Protein AF-A0ABD0P1Q8-F1 (afdb_monomer_lite)

pLDDT: mean 77.85, std 12.2, range [47.97, 91.38]

Foldseek 3Di:
DKDKDKDKDADPCQPPHDRIWIFIDIPNHTQWIADPVVQAIDGDPDPDPDDPGDDDDPATPVNVVVVVVLVVVQPPDDDPD

Sequence (81 aa):
KHFLHYVYTVLTKAGSFPEFSAVGESDDRRITHYSIEEQVWIRENLTVDDWNEAPELPETRDWFLDYLYDLSKCKRHAECS

Secondary structure (DSSP, 8-state):
---EEEEEEE-SS-TTS-SEEEEEEETTEEEEEE-TTT-SEEEP--S----SSPPPPS--HHHHHHHHHHHHHS-SS----

InterPro domains:
  IPR011162 MHC classes I/II-like antigen recognition protein [SSF54452] (2-73)
  IPR037055 MHC class I-like antigen recognition-like superfamily [G3DSA:3.30.500.10] (1-81)

Organism: Cirrhinus mrigala (NCBI:txid683832)

Radius of gyration: 15.52 Å; chains: 1; bounding box: 45×30×33 Å

Structure (mmCIF, N/CA/C/O backbone):
data_AF-A0ABD0P1Q8-F1
#
_entry.id   AF-A0ABD0P1Q8-F1
#
loop_
_atom_site.group_PDB
_atom_site.id
_atom_site.type_symbol
_atom_site.label_atom_id
_atom_site.label_alt_id
_atom_site.label_comp_id
_atom_site.label_asym_id
_atom_site.label_entity_id
_atom_site.label_seq_id
_atom_site.pdbx_PDB_ins_code
_atom_site.Cartn_x
_atom_site.Cartn_y
_atom_site.Cartn_z
_atom_site.occupancy
_atom_site.B_iso_or_equiv
_atom_site.auth_seq_id
_atom_site.auth_comp_id
_atom_site.auth_asym_id
_atom_site.auth_atom_id
_atom_site.pdbx_PDB_model_num
ATOM 1 N N . LYS A 1 1 ? -17.090 -17.046 9.052 1.00 81.62 1 LYS A N 1
ATOM 2 C CA . LYS A 1 1 ? -15.661 -16.778 9.342 1.00 81.62 1 LYS A CA 1
ATOM 3 C C . LYS A 1 1 ? -15.374 -15.412 8.752 1.00 81.62 1 LYS A C 1
ATOM 5 O O . LYS A 1 1 ? -15.756 -15.232 7.607 1.00 81.62 1 LYS A O 1
ATOM 10 N N . HIS A 1 2 ? -14.820 -14.496 9.541 1.00 86.06 2 HIS A N 1
ATOM 11 C CA . HIS A 1 2 ? -14.520 -13.129 9.115 1.00 86.06 2 HIS A CA 1
ATOM 12 C C . HIS A 1 2 ? -13.019 -12.985 8.880 1.00 86.06 2 HIS A C 1
ATOM 14 O O . HIS A 1 2 ? -12.241 -13.678 9.547 1.00 86.06 2 HIS A O 1
ATOM 20 N N . PHE A 1 3 ? -12.624 -12.134 7.937 1.00 83.88 3 PHE A N 1
ATOM 21 C CA . PHE A 1 3 ? -11.219 -11.936 7.580 1.00 83.88 3 PHE A CA 1
ATOM 22 C C . PHE A 1 3 ? -10.881 -10.460 7.440 1.00 83.88 3 PHE A C 1
ATOM 24 O O . PHE A 1 3 ? -11.645 -9.702 6.850 1.00 83.88 3 PHE A O 1
ATOM 31 N N . LEU A 1 4 ? -9.703 -10.103 7.949 1.00 86.00 4 LEU A N 1
ATOM 32 C CA . LEU A 1 4 ? -9.063 -8.812 7.749 1.00 86.00 4 LEU A CA 1
ATOM 33 C C . LEU A 1 4 ? -7.865 -9.018 6.816 1.00 86.00 4 LEU A C 1
ATOM 35 O O . LEU A 1 4 ? -6.985 -9.829 7.116 1.00 86.00 4 LEU A O 1
ATOM 39 N N . HIS A 1 5 ? -7.837 -8.294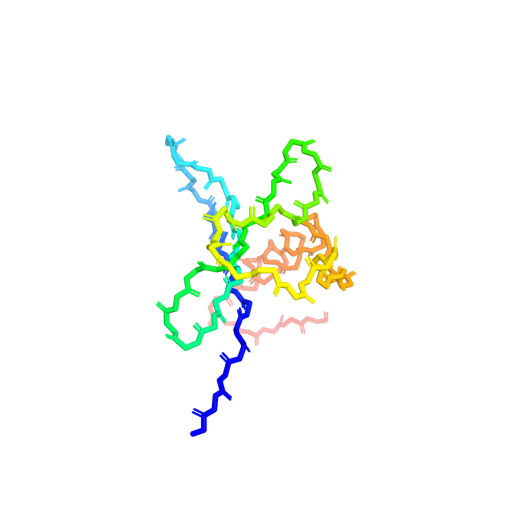 5.702 1.00 87.88 5 HIS A N 1
ATOM 40 C CA . HIS A 1 5 ? -6.750 -8.309 4.731 1.00 87.88 5 HIS A CA 1
ATOM 41 C C . HIS A 1 5 ? -6.128 -6.922 4.607 1.00 87.88 5 HIS A C 1
ATOM 43 O O . HIS A 1 5 ? -6.830 -5.914 4.594 1.00 87.88 5 HIS A O 1
ATOM 49 N N . TYR A 1 6 ? -4.809 -6.893 4.449 1.00 88.00 6 TYR A N 1
ATOM 50 C CA . TYR A 1 6 ? -4.075 -5.715 4.009 1.00 88.00 6 TYR A CA 1
ATOM 51 C C . TYR A 1 6 ? -3.475 -6.019 2.646 1.00 88.00 6 TYR A C 1
ATOM 53 O O . TYR A 1 6 ? -2.750 -7.002 2.487 1.00 88.00 6 TYR A O 1
ATOM 61 N N . VAL A 1 7 ? -3.816 -5.198 1.660 1.00 89.50 7 VAL A N 1
ATOM 62 C CA . VAL A 1 7 ? -3.427 -5.395 0.265 1.00 89.50 7 VAL A CA 1
ATOM 63 C C . VAL A 1 7 ? -2.521 -4.248 -0.146 1.00 89.50 7 VAL A C 1
ATOM 65 O O . VAL A 1 7 ? -2.918 -3.088 -0.068 1.00 89.50 7 VAL A O 1
ATOM 68 N N . TYR A 1 8 ? -1.319 -4.584 -0.606 1.00 88.44 8 TYR A N 1
ATOM 69 C CA . TYR A 1 8 ? -0.308 -3.639 -1.072 1.00 88.44 8 TYR A CA 1
ATOM 70 C C . TYR A 1 8 ? -0.088 -3.837 -2.567 1.00 88.44 8 TYR A C 1
ATOM 72 O O . TYR A 1 8 ? 0.101 -4.960 -3.033 1.00 88.44 8 TYR A O 1
ATOM 80 N N . THR A 1 9 ? -0.106 -2.746 -3.324 1.00 89.00 9 THR A N 1
ATOM 81 C CA . THR A 1 9 ? 0.121 -2.752 -4.770 1.00 89.00 9 THR A CA 1
ATOM 82 C C . THR A 1 9 ? 1.238 -1.788 -5.108 1.00 89.00 9 THR A C 1
ATOM 84 O O . THR A 1 9 ? 1.204 -0.631 -4.691 1.00 89.00 9 THR A O 1
ATOM 87 N N . VAL A 1 10 ? 2.191 -2.256 -5.912 1.00 86.56 10 VAL A N 1
ATOM 88 C CA . VAL A 1 10 ? 3.289 -1.439 -6.428 1.00 86.56 10 VAL A CA 1
ATOM 89 C C . VAL A 1 10 ? 3.452 -1.651 -7.920 1.00 86.56 10 VAL A C 1
ATOM 91 O O . VAL A 1 10 ? 3.407 -2.778 -8.417 1.00 86.56 10 VAL A O 1
ATOM 94 N N . LEU A 1 11 ? 3.663 -0.552 -8.634 1.00 84.12 11 LEU A N 1
ATOM 95 C CA . LEU A 1 11 ? 3.829 -0.518 -10.076 1.00 84.12 11 LEU A CA 1
ATOM 96 C C . LEU A 1 11 ? 5.240 -0.046 -10.423 1.00 84.12 11 LEU A C 1
ATOM 98 O O . LEU A 1 11 ? 5.541 1.135 -10.345 1.00 84.12 11 LEU A O 1
ATOM 102 N N . THR A 1 12 ? 6.086 -0.941 -10.937 1.00 78.62 12 THR A N 1
ATOM 103 C CA . THR A 1 12 ? 7.442 -0.585 -11.415 1.00 78.62 12 THR A CA 1
ATOM 104 C C . THR A 1 12 ? 7.441 0.361 -12.624 1.00 78.62 12 THR A C 1
ATOM 106 O O . THR A 1 12 ? 8.472 0.924 -12.989 1.00 78.62 12 THR A O 1
ATOM 109 N N . LYS A 1 13 ? 6.283 0.523 -13.276 1.00 83.31 13 LYS A N 1
ATOM 110 C CA . LYS A 1 13 ? 6.014 1.517 -14.319 1.00 83.31 13 LYS A CA 1
ATOM 111 C C . LYS A 1 13 ? 4.603 2.067 -14.124 1.00 83.31 13 LYS A C 1
ATOM 113 O O . LYS A 1 13 ? 3.647 1.518 -14.665 1.00 83.31 13 LYS A O 1
ATOM 118 N N . ALA A 1 14 ? 4.485 3.135 -13.343 1.00 81.31 14 ALA A N 1
ATOM 119 C CA . ALA A 1 14 ? 3.192 3.664 -12.911 1.00 81.31 14 ALA A CA 1
ATOM 120 C C . ALA A 1 14 ? 2.489 4.557 -13.959 1.00 81.31 14 ALA A C 1
ATOM 122 O O . ALA A 1 14 ? 1.262 4.624 -14.002 1.00 81.31 14 ALA A O 1
ATOM 123 N N . GLY A 1 15 ? 3.234 5.204 -14.865 1.00 86.88 15 GLY A N 1
ATOM 124 C CA . GLY A 1 15 ? 2.647 6.103 -15.866 1.00 86.88 15 GLY A CA 1
ATOM 125 C C . GLY A 1 15 ? 1.890 7.260 -15.202 1.00 86.88 15 GLY A C 1
ATOM 126 O O . GLY A 1 15 ? 2.502 8.065 -14.510 1.00 86.88 15 GLY A O 1
ATOM 127 N N . SER A 1 16 ? 0.574 7.341 -15.420 1.00 90.06 16 SER A N 1
ATOM 128 C CA . SER A 1 16 ? -0.318 8.313 -14.763 1.00 90.06 16 SER A CA 1
ATOM 129 C C . SER A 1 16 ? -0.970 7.800 -13.471 1.00 90.06 16 SER A C 1
ATOM 131 O O . SER A 1 16 ? -1.722 8.539 -12.842 1.00 90.06 16 SER A O 1
ATOM 133 N N . PHE A 1 17 ? -0.754 6.536 -13.106 1.00 86.19 17 PHE A N 1
ATOM 134 C CA . PHE A 1 17 ? -1.260 5.940 -11.869 1.00 86.19 17 PHE A CA 1
ATOM 135 C C . PHE A 1 17 ? -0.256 6.144 -10.725 1.00 86.19 17 PHE A C 1
ATOM 137 O O . PHE A 1 17 ? 0.927 6.366 -10.992 1.00 86.19 17 PHE A O 1
ATOM 144 N N . PRO A 1 18 ? -0.689 6.068 -9.454 1.00 87.12 18 PRO A N 1
ATOM 145 C CA . PRO A 1 18 ? 0.246 6.078 -8.336 1.00 87.12 18 PRO A CA 1
ATOM 146 C C . PRO A 1 18 ? 1.145 4.832 -8.361 1.00 87.12 18 PRO A C 1
ATOM 148 O O . PRO A 1 18 ? 0.693 3.730 -8.668 1.00 87.12 18 PRO A O 1
ATOM 151 N N . GLU A 1 19 ? 2.425 5.012 -8.023 1.00 88.38 19 GLU A N 1
ATOM 152 C CA . GLU A 1 19 ? 3.413 3.923 -7.956 1.00 88.38 19 GLU A CA 1
ATOM 153 C C . GLU A 1 19 ? 3.101 2.921 -6.844 1.00 88.38 19 GLU A C 1
ATOM 155 O O . GLU A 1 19 ? 3.355 1.733 -7.004 1.00 88.38 19 GLU A O 1
ATOM 160 N N . PHE A 1 20 ? 2.516 3.391 -5.746 1.00 88.62 20 PHE A N 1
ATOM 161 C CA . PHE A 1 20 ? 2.158 2.595 -4.582 1.00 88.62 20 PHE A CA 1
ATOM 162 C C . PHE A 1 20 ? 0.703 2.861 -4.199 1.00 88.62 20 PHE A C 1
ATOM 164 O O . PHE A 1 20 ? 0.228 3.991 -4.276 1.00 88.62 20 PHE A O 1
ATOM 171 N N . SER A 1 21 ? 0.002 1.835 -3.731 1.00 90.94 21 SER A N 1
ATOM 172 C CA . SER A 1 21 ? -1.249 1.992 -2.990 1.00 90.94 21 SER A CA 1
ATOM 173 C C . SER A 1 21 ? -1.407 0.849 -1.998 1.00 90.94 21 SER A C 1
ATOM 175 O O . SER A 1 21 ? -0.944 -0.265 -2.253 1.00 90.94 21 SER A O 1
ATOM 177 N N . ALA A 1 22 ? -2.069 1.115 -0.875 1.00 90.69 22 ALA A N 1
ATOM 178 C CA . ALA A 1 22 ? -2.410 0.075 0.080 1.00 90.69 22 ALA A CA 1
ATOM 179 C C . ALA A 1 22 ? -3.803 0.298 0.669 1.00 90.69 22 ALA A C 1
ATOM 181 O O . ALA A 1 22 ? -4.220 1.438 0.891 1.00 90.69 22 ALA A O 1
ATOM 182 N N . VAL A 1 23 ? -4.527 -0.796 0.892 1.00 91.38 23 VAL A N 1
ATOM 183 C CA . VAL A 1 23 ? -5.896 -0.796 1.423 1.00 91.38 23 VAL A CA 1
ATOM 184 C C . VAL A 1 23 ? -6.067 -1.879 2.481 1.00 91.38 23 VAL A C 1
ATOM 186 O O . VAL A 1 23 ? -5.437 -2.935 2.407 1.00 91.38 23 VAL A O 1
ATOM 189 N N . GLY A 1 24 ? -6.916 -1.606 3.467 1.00 88.81 24 GLY A N 1
ATOM 190 C CA . GLY A 1 24 ? -7.391 -2.591 4.431 1.00 88.81 24 GLY A CA 1
ATOM 191 C C . GLY A 1 24 ? -8.820 -2.990 4.095 1.00 88.81 24 GLY A C 1
ATOM 192 O O . GLY A 1 24 ? -9.676 -2.129 3.872 1.00 88.81 24 GLY A O 1
ATOM 193 N N . GLU A 1 25 ? -9.085 -4.290 4.066 1.00 89.25 25 GLU A N 1
ATOM 194 C CA . GLU A 1 25 ? -10.382 -4.864 3.723 1.00 89.25 25 GLU A CA 1
ATOM 195 C C . GLU A 1 25 ? -10.859 -5.822 4.815 1.00 89.25 25 GLU A C 1
ATOM 197 O O . GLU A 1 25 ? -10.093 -6.644 5.313 1.00 89.25 25 GLU A O 1
ATOM 202 N N . SER A 1 26 ? -12.140 -5.737 5.166 1.00 86.94 26 SER A N 1
ATOM 203 C CA . SER A 1 26 ? -12.820 -6.668 6.064 1.00 86.94 26 SER A CA 1
ATOM 204 C C . SER A 1 26 ? -14.009 -7.268 5.331 1.00 86.94 26 SER A C 1
ATOM 206 O O . SER A 1 26 ? -14.893 -6.525 4.910 1.00 86.94 26 SER A O 1
ATOM 208 N N . ASP A 1 27 ? -14.042 -8.593 5.181 1.00 86.88 27 ASP A N 1
ATOM 209 C CA . ASP A 1 27 ? -15.107 -9.315 4.462 1.00 86.88 27 ASP A CA 1
ATOM 210 C C . ASP A 1 27 ? -15.457 -8.678 3.099 1.00 86.88 27 ASP A C 1
ATOM 212 O O . ASP A 1 27 ? -16.608 -8.328 2.828 1.00 86.88 27 ASP A O 1
ATOM 216 N N . ASP A 1 28 ? -14.430 -8.467 2.269 1.00 84.94 28 ASP A N 1
ATOM 217 C CA . ASP A 1 28 ? -14.510 -7.872 0.923 1.00 84.94 28 ASP A CA 1
ATOM 218 C C . ASP A 1 28 ? -14.974 -6.402 0.882 1.00 84.94 28 ASP A C 1
ATOM 220 O O . ASP A 1 28 ? -15.314 -5.863 -0.175 1.00 84.94 28 ASP A O 1
ATOM 224 N N . ARG A 1 29 ? -14.989 -5.714 2.029 1.00 86.44 29 ARG A N 1
ATOM 225 C CA . ARG A 1 29 ? -15.263 -4.276 2.117 1.00 86.44 29 ARG A CA 1
ATOM 226 C C . ARG A 1 29 ? -14.004 -3.520 2.491 1.00 86.44 29 ARG A C 1
ATOM 228 O O . ARG A 1 29 ? -13.425 -3.777 3.542 1.00 86.44 29 ARG A O 1
ATOM 235 N N . ARG A 1 30 ? -13.630 -2.527 1.682 1.00 87.69 30 ARG A N 1
ATOM 236 C CA . ARG A 1 30 ? -12.568 -1.581 2.037 1.00 87.69 30 ARG A CA 1
ATOM 237 C C . ARG A 1 30 ? -12.974 -0.773 3.267 1.00 87.69 30 ARG A C 1
ATOM 239 O O . ARG A 1 30 ? -14.022 -0.132 3.267 1.00 87.69 30 ARG A O 1
ATOM 246 N N . ILE A 1 31 ? -12.129 -0.803 4.291 1.00 86.62 31 ILE A N 1
ATOM 247 C CA . ILE A 1 31 ? -12.327 -0.105 5.566 1.00 86.62 31 ILE A CA 1
ATOM 248 C C . ILE A 1 31 ? -11.254 0.954 5.833 1.00 86.62 31 ILE A C 1
ATOM 250 O O . ILE A 1 31 ? -11.503 1.901 6.580 1.00 86.62 31 ILE A O 1
ATOM 254 N N . THR A 1 32 ? -10.084 0.828 5.205 1.00 87.12 32 THR A N 1
ATOM 255 C CA . THR A 1 32 ? -8.990 1.800 5.299 1.00 87.12 32 THR A CA 1
ATOM 256 C C . THR A 1 32 ? -8.242 1.919 3.971 1.00 87.12 32 THR A C 1
ATOM 258 O O . THR A 1 32 ? -8.242 0.995 3.152 1.00 87.12 32 THR A O 1
ATOM 261 N N . HIS A 1 33 ? -7.566 3.045 3.770 1.00 89.75 33 HIS A N 1
ATOM 262 C CA . HIS A 1 33 ? -6.556 3.223 2.730 1.00 89.75 33 HIS A CA 1
ATOM 263 C C . HIS A 1 33 ? -5.319 3.903 3.314 1.00 89.75 33 HIS A C 1
ATOM 265 O O . HIS A 1 33 ? -5.412 4.668 4.270 1.00 89.75 33 HIS A O 1
ATOM 271 N N . TYR A 1 34 ? -4.153 3.632 2.745 1.00 88.12 34 TYR A N 1
ATOM 272 C CA . TYR A 1 34 ? -2.924 4.310 3.130 1.00 88.12 34 TYR A CA 1
ATOM 273 C C . TYR A 1 34 ? -2.787 5.638 2.381 1.00 88.12 34 TYR A C 1
ATOM 275 O O . TYR A 1 34 ? -2.840 5.667 1.148 1.00 88.12 34 TYR A O 1
ATOM 283 N N . SER A 1 35 ? -2.593 6.733 3.115 1.00 86.94 35 SER A N 1
ATOM 284 C CA . SER A 1 35 ? -2.260 8.037 2.544 1.00 86.94 35 SER A CA 1
ATOM 285 C C . SER A 1 35 ? -0.761 8.141 2.322 1.00 86.94 35 SER A C 1
ATOM 287 O O . SER A 1 35 ? 0.025 8.024 3.258 1.00 86.94 35 SER A O 1
ATOM 289 N N . ILE A 1 36 ? -0.358 8.395 1.078 1.00 85.00 36 ILE A N 1
ATOM 290 C CA . ILE A 1 36 ? 1.054 8.598 0.731 1.00 85.00 36 ILE A CA 1
ATOM 291 C C . ILE A 1 36 ? 1.555 9.947 1.255 1.00 85.00 36 ILE A C 1
ATOM 293 O O . ILE A 1 36 ? 2.710 10.044 1.661 1.00 85.00 36 ILE A O 1
ATOM 297 N N . GLU A 1 37 ? 0.702 10.974 1.234 1.00 86.62 37 GLU A N 1
ATOM 298 C CA . GLU A 1 37 ? 1.056 12.338 1.645 1.00 86.62 37 GLU A CA 1
ATOM 299 C C . GLU A 1 37 ? 1.288 12.415 3.154 1.00 86.62 37 GLU A C 1
ATOM 301 O O . GLU A 1 37 ? 2.317 12.914 3.599 1.00 86.62 37 GLU A O 1
ATOM 306 N N . GLU A 1 38 ? 0.364 11.844 3.927 1.00 86.00 38 GLU A N 1
ATOM 307 C CA . GLU A 1 38 ? 0.396 11.874 5.394 1.00 86.00 38 GLU A CA 1
ATOM 308 C C . GLU A 1 38 ? 1.155 10.677 5.992 1.00 86.00 38 GLU A C 1
ATOM 310 O O . GLU A 1 38 ? 1.403 10.634 7.191 1.00 86.00 38 GLU A O 1
ATOM 315 N N . GLN A 1 39 ? 1.511 9.686 5.166 1.00 83.44 39 GLN A N 1
ATOM 316 C CA . GLN A 1 39 ? 2.171 8.432 5.557 1.00 83.44 39 GLN A CA 1
ATOM 317 C C . GLN A 1 39 ? 1.435 7.618 6.638 1.00 83.44 39 GLN A C 1
ATOM 319 O O . GLN A 1 39 ? 2.048 6.825 7.356 1.00 83.44 39 GLN A O 1
ATOM 324 N N . VAL A 1 40 ? 0.112 7.763 6.723 1.00 83.62 40 VAL A N 1
ATOM 325 C CA . VAL A 1 40 ? -0.743 7.098 7.719 1.00 83.62 40 VAL A CA 1
ATOM 326 C C . VAL A 1 40 ? -1.915 6.365 7.074 1.00 83.62 40 VAL A C 1
ATOM 328 O O . VAL A 1 40 ? -2.343 6.670 5.958 1.00 83.62 40 VAL A O 1
ATOM 331 N N . TRP A 1 41 ? -2.472 5.400 7.805 1.00 84.81 41 TRP A N 1
ATOM 332 C CA . TRP A 1 41 ? -3.714 4.730 7.433 1.00 84.81 41 TRP A CA 1
ATOM 333 C C . TRP A 1 41 ? -4.917 5.621 7.739 1.00 84.81 41 TRP A C 1
ATOM 335 O O . TRP A 1 41 ? -5.185 5.959 8.889 1.00 84.81 41 TRP A O 1
ATOM 345 N N . ILE A 1 42 ? -5.667 5.968 6.698 1.00 85.50 42 ILE A N 1
ATOM 346 C CA . ILE A 1 42 ? -6.912 6.720 6.789 1.00 85.50 42 ILE A CA 1
ATOM 347 C C . ILE A 1 42 ? -8.080 5.741 6.784 1.00 85.50 42 ILE A C 1
ATOM 349 O O . ILE A 1 42 ? -8.174 4.828 5.960 1.00 85.50 42 ILE A O 1
ATOM 353 N N . ARG A 1 43 ? -8.998 5.950 7.721 1.00 81.38 43 ARG A N 1
ATOM 354 C CA . ARG A 1 43 ? -10.237 5.191 7.821 1.00 81.38 43 ARG A CA 1
ATOM 355 C C . ARG A 1 43 ? -11.249 5.681 6.786 1.00 81.38 43 ARG A C 1
ATOM 357 O O . ARG A 1 43 ? -11.477 6.880 6.649 1.00 81.38 43 ARG A O 1
ATOM 364 N N . GLU A 1 44 ? -11.893 4.753 6.085 1.00 82.12 44 GLU A N 1
ATOM 365 C CA . GLU A 1 44 ? -13.045 5.084 5.244 1.00 82.12 44 GLU A CA 1
ATOM 366 C C . GLU A 1 44 ? -14.224 5.480 6.141 1.00 82.12 44 GLU A C 1
ATOM 368 O O . GLU A 1 44 ? -14.447 4.867 7.189 1.00 82.12 44 GLU A O 1
ATOM 373 N N . ASN A 1 45 ? -14.999 6.490 5.740 1.00 70.12 45 ASN A N 1
ATOM 374 C CA . ASN A 1 45 ? -16.164 6.948 6.500 1.00 70.12 45 ASN A CA 1
ATOM 375 C C . ASN A 1 45 ? -17.300 5.909 6.421 1.00 70.12 45 ASN A C 1
ATOM 377 O O . ASN A 1 45 ? -18.218 6.012 5.607 1.00 70.12 45 ASN A O 1
ATOM 381 N N . LEU A 1 46 ? -17.188 4.859 7.234 1.00 64.00 46 LEU A N 1
ATOM 382 C CA . LEU A 1 46 ? -18.159 3.784 7.377 1.00 64.00 46 LEU A CA 1
ATOM 383 C C . LEU A 1 46 ? -18.990 4.028 8.636 1.00 64.00 46 LEU A C 1
ATOM 385 O O . LEU A 1 46 ? -18.452 4.355 9.689 1.00 64.00 46 LEU A O 1
ATOM 389 N N . THR A 1 47 ? -20.302 3.827 8.529 1.00 63.12 47 THR A N 1
ATOM 390 C CA . THR A 1 47 ? -21.332 4.159 9.532 1.00 63.12 47 THR A CA 1
ATOM 391 C C . THR A 1 47 ? -21.291 3.330 10.828 1.00 63.12 47 THR A C 1
ATOM 393 O O . THR A 1 47 ? -22.319 3.179 11.480 1.00 63.12 47 THR A O 1
ATOM 396 N N . VAL A 1 48 ? -20.154 2.745 11.204 1.00 56.88 48 VAL A N 1
ATOM 397 C CA . VAL A 1 48 ? -20.027 1.890 12.392 1.00 56.88 48 VAL A CA 1
ATOM 398 C C . VAL A 1 48 ? -18.852 2.370 13.229 1.00 56.88 48 VAL A C 1
ATOM 400 O O . VAL A 1 48 ? -17.708 2.043 12.937 1.00 56.88 48 VAL A O 1
ATOM 403 N N . ASP A 1 49 ? -19.143 3.178 14.246 1.00 65.81 49 ASP A N 1
ATOM 404 C CA . ASP A 1 49 ? -18.247 3.443 15.375 1.00 65.81 49 ASP A CA 1
ATOM 405 C C . ASP A 1 49 ? -17.812 2.118 16.008 1.00 65.81 49 ASP A C 1
ATOM 407 O O . ASP A 1 49 ? -18.668 1.306 16.330 1.00 65.81 49 ASP A O 1
ATOM 411 N N . ASP A 1 50 ? -16.499 1.913 16.136 1.00 53.41 50 ASP A N 1
ATOM 412 C CA . ASP A 1 50 ? -15.880 0.927 17.047 1.00 53.41 50 ASP A CA 1
ATOM 413 C C . ASP A 1 50 ? -14.337 0.976 16.985 1.00 53.41 50 ASP A C 1
ATOM 415 O O . ASP A 1 50 ? -13.659 0.412 17.839 1.00 53.41 50 ASP A O 1
ATOM 419 N N . TRP A 1 51 ? -13.751 1.671 16.000 1.00 56.44 51 TRP A N 1
ATOM 420 C CA . TRP A 1 51 ? -12.296 1.779 15.832 1.00 56.44 51 TRP A CA 1
ATOM 421 C C . TRP A 1 51 ? -11.862 3.242 15.918 1.00 56.44 51 TRP A C 1
ATOM 423 O O . TRP A 1 51 ? -12.012 3.995 14.952 1.00 56.44 51 TRP A O 1
ATOM 433 N N . ASN A 1 52 ? -11.346 3.648 17.080 1.00 58.31 52 ASN A N 1
ATOM 434 C CA . ASN A 1 52 ? -10.811 5.000 17.278 1.00 58.31 52 ASN A CA 1
ATOM 435 C C . ASN A 1 52 ? -9.515 5.226 16.480 1.00 58.31 52 ASN A C 1
ATOM 437 O O . ASN A 1 52 ? -9.236 6.354 16.090 1.00 58.31 52 ASN A O 1
ATOM 441 N N . GLU A 1 53 ? -8.760 4.158 16.194 1.00 60.03 53 GLU A N 1
ATOM 442 C CA . GLU A 1 53 ? -7.484 4.196 15.474 1.00 60.03 53 GLU A CA 1
ATOM 443 C C . GLU A 1 53 ? -7.383 2.990 14.524 1.00 60.03 53 GLU A C 1
ATOM 445 O O . GLU A 1 53 ? -7.805 1.878 14.857 1.00 60.03 53 GLU A O 1
ATOM 450 N N . ALA A 1 54 ? -6.862 3.204 13.313 1.00 60.41 54 ALA A N 1
ATOM 451 C CA . ALA A 1 54 ? -6.502 2.104 12.420 1.00 60.41 54 ALA A CA 1
ATOM 452 C C . ALA A 1 54 ? -5.252 1.392 12.974 1.00 60.41 54 ALA A C 1
ATOM 454 O O . ALA A 1 54 ? -4.397 2.067 13.545 1.00 60.41 54 ALA A O 1
ATOM 455 N N . PRO A 1 55 ? -5.096 0.066 12.800 1.00 62.12 55 PRO A N 1
ATOM 456 C CA . PRO A 1 55 ? -3.871 -0.616 13.202 1.00 62.12 55 PRO A CA 1
ATOM 457 C C . PRO A 1 55 ? -2.656 0.017 12.539 1.00 62.12 55 PRO A C 1
ATOM 459 O O . PRO A 1 55 ? -2.609 0.136 11.312 1.00 62.12 55 PRO A O 1
ATOM 462 N N . GLU A 1 56 ? -1.667 0.386 13.347 1.00 64.50 56 GLU A N 1
ATOM 463 C CA . GLU A 1 56 ? -0.345 0.708 12.833 1.00 64.50 56 GLU A CA 1
ATOM 464 C C . GLU A 1 56 ? 0.254 -0.564 12.237 1.00 64.50 56 GLU A C 1
ATOM 466 O O . GLU A 1 56 ? 0.439 -1.575 12.921 1.00 64.50 56 GLU A O 1
ATOM 471 N N . LEU A 1 57 ? 0.526 -0.530 10.936 1.00 65.81 57 LEU A N 1
ATOM 472 C CA . LEU A 1 57 ? 1.285 -1.587 10.294 1.00 65.81 57 LEU A CA 1
ATOM 473 C C . LEU A 1 57 ? 2.777 -1.271 10.424 1.00 65.81 57 LEU A C 1
ATOM 475 O O . LEU A 1 57 ? 3.171 -0.121 10.231 1.00 65.81 57 LEU A O 1
ATOM 479 N N . PRO A 1 58 ? 3.607 -2.277 10.738 1.00 59.78 58 PRO A N 1
ATOM 480 C CA . PRO A 1 58 ? 5.022 -2.073 11.038 1.00 59.78 58 PRO A CA 1
ATOM 481 C C . PRO A 1 58 ? 5.859 -1.658 9.818 1.00 59.78 58 PRO A C 1
ATOM 483 O O . PRO A 1 58 ? 6.988 -1.202 9.980 1.00 59.78 58 PRO A O 1
ATOM 486 N N . GLU A 1 59 ? 5.333 -1.829 8.605 1.00 71.75 59 GLU A N 1
ATOM 487 C CA . GLU A 1 59 ? 6.069 -1.658 7.354 1.00 71.75 59 GLU A CA 1
ATOM 488 C C . GLU A 1 59 ? 5.628 -0.375 6.638 1.00 71.75 59 GLU A C 1
ATOM 490 O O . GLU A 1 59 ? 4.449 -0.172 6.343 1.00 71.75 59 GLU A O 1
ATOM 495 N N . THR A 1 60 ? 6.585 0.513 6.362 1.00 74.94 60 THR A N 1
ATOM 496 C CA . THR A 1 60 ? 6.342 1.781 5.661 1.00 74.94 60 THR A CA 1
ATOM 497 C C . THR A 1 60 ? 6.283 1.580 4.147 1.00 74.94 60 THR A C 1
ATOM 499 O O . THR A 1 60 ? 6.764 0.578 3.612 1.00 74.94 60 THR A O 1
ATOM 502 N N . ARG A 1 61 ? 5.756 2.582 3.427 1.00 79.25 61 ARG A N 1
ATOM 503 C CA . ARG A 1 61 ? 5.818 2.643 1.956 1.00 79.25 61 ARG A CA 1
ATOM 504 C C . ARG A 1 61 ? 7.230 2.365 1.437 1.00 79.25 61 ARG A C 1
ATOM 506 O O . ARG A 1 61 ? 7.399 1.562 0.526 1.00 79.25 61 ARG A O 1
ATOM 513 N N . ASP A 1 62 ? 8.220 3.040 2.014 1.00 82.44 62 ASP A N 1
ATOM 514 C CA . ASP A 1 62 ? 9.606 2.978 1.548 1.00 82.44 62 ASP A CA 1
ATOM 515 C C . ASP A 1 62 ? 10.208 1.592 1.763 1.00 82.44 62 ASP A C 1
ATOM 517 O O . ASP A 1 62 ? 10.803 1.050 0.837 1.00 82.44 62 ASP A O 1
ATOM 521 N N . TRP A 1 63 ? 9.948 0.963 2.916 1.00 82.50 63 TRP A N 1
ATOM 522 C CA . TRP A 1 63 ? 10.361 -0.421 3.151 1.00 82.50 63 TRP A CA 1
ATOM 523 C C . TRP A 1 63 ? 9.800 -1.369 2.079 1.00 82.50 63 TRP A C 1
ATOM 525 O O . TRP A 1 63 ? 10.523 -2.208 1.540 1.00 82.50 63 TRP A O 1
ATOM 535 N N . PHE A 1 64 ? 8.523 -1.202 1.721 1.00 80.75 64 PHE A N 1
ATOM 536 C CA . PHE A 1 64 ? 7.862 -2.058 0.735 1.00 80.75 64 PHE A CA 1
ATOM 537 C C . PHE A 1 64 ? 8.384 -1.822 -0.692 1.00 80.75 64 PHE A C 1
ATOM 539 O O . PHE A 1 64 ? 8.549 -2.770 -1.463 1.00 80.75 64 PHE A O 1
ATOM 546 N N . LEU A 1 65 ? 8.665 -0.565 -1.050 1.00 81.88 65 LEU A N 1
ATOM 547 C CA . LEU A 1 65 ? 9.257 -0.205 -2.341 1.00 81.88 65 LEU A CA 1
ATOM 548 C C . LEU A 1 65 ? 10.683 -0.743 -2.478 1.00 81.88 65 LEU A C 1
ATOM 550 O O . LEU A 1 65 ? 10.996 -1.344 -3.506 1.00 81.88 65 LEU A O 1
ATOM 554 N N . ASP A 1 66 ? 11.512 -0.585 -1.446 1.00 84.62 66 ASP A N 1
ATOM 555 C CA . ASP A 1 66 ? 12.882 -1.101 -1.425 1.00 84.62 66 ASP A CA 1
ATOM 556 C C . ASP A 1 66 ? 12.890 -2.625 -1.581 1.00 84.62 66 ASP A C 1
ATOM 558 O O . ASP A 1 66 ? 13.582 -3.157 -2.454 1.00 84.62 66 ASP A O 1
ATOM 562 N N . TYR A 1 67 ? 12.038 -3.323 -0.820 1.00 83.25 67 TYR A N 1
ATOM 563 C CA . TYR A 1 67 ? 11.884 -4.774 -0.913 1.00 83.25 67 TYR A CA 1
ATOM 564 C C . TYR A 1 67 ? 11.511 -5.229 -2.332 1.00 83.25 67 TYR A C 1
ATOM 566 O O . TYR A 1 67 ? 12.124 -6.142 -2.892 1.00 83.25 67 TYR A O 1
ATOM 574 N N . LEU A 1 68 ? 10.527 -4.579 -2.958 1.00 80.31 68 LEU A N 1
ATOM 575 C CA . LEU A 1 68 ? 10.104 -4.936 -4.310 1.00 80.31 68 LEU A CA 1
ATOM 576 C C . LEU A 1 68 ? 11.128 -4.563 -5.378 1.00 80.31 68 LEU A C 1
ATOM 578 O O . LEU A 1 68 ? 11.271 -5.289 -6.365 1.00 80.31 68 LEU A O 1
ATOM 582 N N . TYR A 1 69 ? 11.851 -3.460 -5.200 1.00 79.12 69 TYR A N 1
ATOM 583 C CA . TYR A 1 69 ? 12.936 -3.096 -6.096 1.00 79.12 69 TYR A CA 1
ATOM 584 C C . TYR A 1 69 ? 14.062 -4.130 -6.026 1.00 79.12 69 TYR A C 1
ATOM 586 O O . TYR A 1 69 ? 14.541 -4.573 -7.072 1.00 79.12 69 TYR A O 1
ATOM 594 N N . ASP A 1 70 ? 14.428 -4.590 -4.831 1.00 83.38 70 ASP A N 1
ATOM 595 C CA . ASP A 1 70 ? 15.402 -5.666 -4.651 1.00 83.38 70 ASP A CA 1
ATOM 596 C C . ASP A 1 70 ? 14.938 -6.975 -5.293 1.00 83.38 70 ASP A C 1
ATOM 598 O O . ASP A 1 70 ? 15.687 -7.579 -6.066 1.00 83.38 70 ASP A O 1
ATOM 602 N N . LEU A 1 71 ? 13.673 -7.359 -5.105 1.00 81.69 71 LEU A N 1
ATOM 603 C CA . LEU A 1 71 ? 13.094 -8.504 -5.811 1.00 81.69 71 LEU A CA 1
ATOM 604 C C . LEU A 1 71 ? 13.115 -8.326 -7.335 1.00 81.69 71 LEU A C 1
ATOM 606 O O . LEU A 1 71 ? 13.376 -9.285 -8.062 1.00 81.69 71 LEU A O 1
ATOM 610 N N . SER A 1 72 ? 12.892 -7.111 -7.842 1.00 75.38 72 SER A N 1
ATOM 611 C CA . SER A 1 72 ? 12.918 -6.829 -9.282 1.00 75.38 72 SER A CA 1
ATOM 612 C C . SER A 1 72 ? 14.314 -6.977 -9.903 1.00 75.38 72 SER A C 1
ATOM 614 O O . SER A 1 72 ? 14.430 -7.259 -11.100 1.00 75.38 72 SER A O 1
ATOM 616 N N . LYS A 1 73 ? 15.377 -6.824 -9.099 1.00 74.50 73 LYS A N 1
ATOM 617 C CA . LYS A 1 73 ? 16.767 -7.056 -9.522 1.00 74.50 73 LYS A CA 1
ATOM 618 C C . LYS A 1 73 ? 17.082 -8.543 -9.669 1.00 74.50 73 LYS A C 1
ATOM 620 O O . LYS A 1 73 ? 17.965 -8.882 -10.463 1.00 74.50 73 LYS A O 1
ATOM 625 N N . CYS A 1 74 ? 16.378 -9.433 -8.962 1.00 70.12 74 CYS A N 1
ATOM 626 C CA . CYS A 1 74 ? 16.533 -10.871 -9.165 1.00 70.12 74 CYS A CA 1
ATOM 627 C C . CYS A 1 74 ? 15.982 -11.223 -10.569 1.00 70.12 74 CYS A C 1
ATOM 629 O O . CYS A 1 74 ? 14.778 -11.256 -10.824 1.00 70.12 74 CYS A O 1
ATOM 631 N N . LYS A 1 75 ? 16.887 -11.435 -11.540 1.00 59.44 75 LYS A N 1
ATOM 632 C CA . LYS A 1 75 ? 16.535 -11.893 -12.898 1.00 59.44 75 LYS A CA 1
ATOM 633 C C . LYS A 1 75 ? 15.793 -13.237 -12.812 1.00 59.44 75 LYS A C 1
ATOM 635 O O . LYS A 1 75 ? 15.994 -13.993 -11.871 1.00 59.44 75 LYS A O 1
ATOM 640 N N . ARG A 1 76 ? 15.012 -13.591 -13.848 1.00 57.88 76 ARG A N 1
ATOM 641 C CA . ARG A 1 76 ? 14.262 -14.872 -13.995 1.00 57.88 76 ARG A CA 1
ATOM 642 C C . ARG A 1 76 ? 15.058 -16.170 -13.725 1.00 57.88 76 ARG A C 1
ATOM 644 O O . ARG A 1 76 ? 14.450 -17.232 -13.679 1.00 57.88 76 ARG A O 1
ATOM 651 N N . HIS A 1 77 ? 16.377 -16.095 -13.557 1.00 54.16 77 HIS A N 1
ATOM 652 C CA . HIS A 1 77 ? 17.212 -17.161 -13.014 1.00 54.16 77 HIS A CA 1
ATOM 653 C C . HIS A 1 77 ? 17.663 -16.739 -11.613 1.00 54.16 77 HIS A C 1
ATOM 655 O O . HIS A 1 77 ? 18.552 -15.903 -11.466 1.00 54.16 77 HIS A O 1
ATOM 661 N N . ALA A 1 78 ? 16.974 -17.265 -10.604 1.00 53.12 78 ALA A N 1
ATOM 662 C CA . ALA A 1 78 ? 17.221 -16.980 -9.203 1.00 53.12 78 ALA A CA 1
ATOM 663 C C . ALA A 1 78 ? 18.571 -17.557 -8.750 1.00 53.12 78 ALA A C 1
ATOM 665 O O . ALA A 1 78 ? 18.685 -18.756 -8.528 1.00 53.12 78 ALA A O 1
ATOM 666 N N . GLU A 1 79 ? 19.552 -16.684 -8.558 1.00 51.72 79 GLU A N 1
ATOM 667 C CA . GLU A 1 79 ? 20.565 -16.818 -7.510 1.00 51.72 79 GLU A CA 1
ATOM 668 C C . GLU A 1 79 ? 20.668 -15.439 -6.851 1.00 51.72 79 GLU A C 1
ATOM 670 O O . GLU A 1 79 ? 21.409 -14.567 -7.299 1.00 51.72 79 GLU A O 1
ATOM 675 N N . CYS A 1 80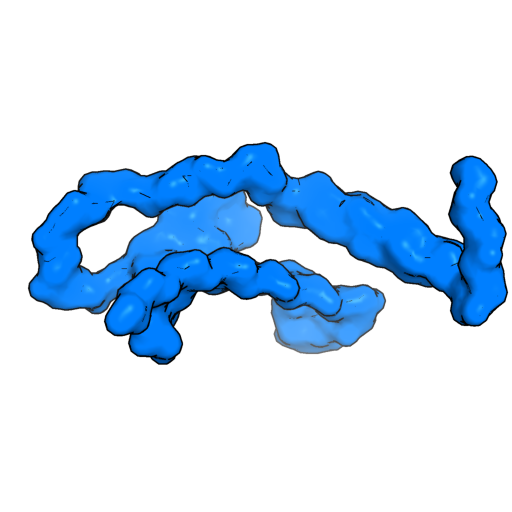 ? 19.827 -15.193 -5.845 1.00 52.06 80 CYS A N 1
ATOM 676 C CA . CYS A 1 80 ? 19.989 -14.031 -4.977 1.00 52.06 80 CYS A CA 1
ATOM 677 C C . CYS A 1 80 ? 21.046 -14.463 -3.925 1.00 52.06 80 CYS A C 1
ATOM 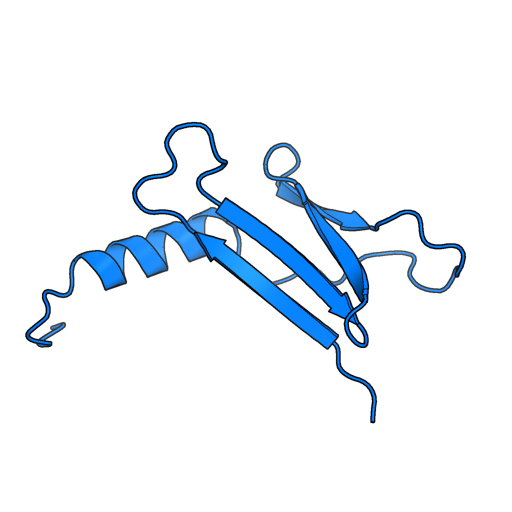679 O O . CYS A 1 80 ? 20.813 -15.438 -3.208 1.00 52.06 80 CYS A O 1
ATOM 681 N N . SER A 1 81 ? 22.242 -13.852 -3.957 1.00 47.97 81 SER A N 1
ATOM 682 C CA . SER A 1 81 ? 23.395 -14.170 -3.083 1.00 47.97 81 SER A CA 1
ATOM 683 C C . SER A 1 81 ? 23.313 -13.472 -1.733 1.00 47.97 81 SER A C 1
ATOM 685 O O . SER A 1 81 ? 22.828 -12.319 -1.720 1.00 47.97 81 SER A O 1
#

=== Feature glossary ===
The record interleaves many kinds of information about one protein. Here is each kind framed as the question it answers.

Q: What does the local fold look like, residue by residue?
A: The Foldseek 3Di string encodes local tertiary geometry as a 20-letter alphabet — one character per residue — derived from the relative positions of nearby Cα atoms. Unlike the amino-acid sequence, 3Di is a direct function of the 3D structure, so two proteins with the same fold have similar 3Di strings even at low sequence identity.

Q: Which residues are in helices, strands, or loops?
A: The SS8 string is DSSP's per-residue secondary-structure call. α-helix (H) means an i→i+4 H-bond ladder; β-strand (E) means the residue participates in a β-sheet; 3₁₀ (G) and π (I) are tighter and wider helices; T/S are turns/bends; '-' is loop.

Q: How big a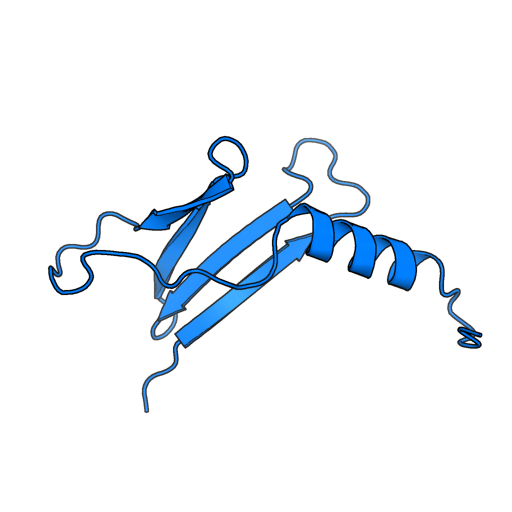nd how compact is the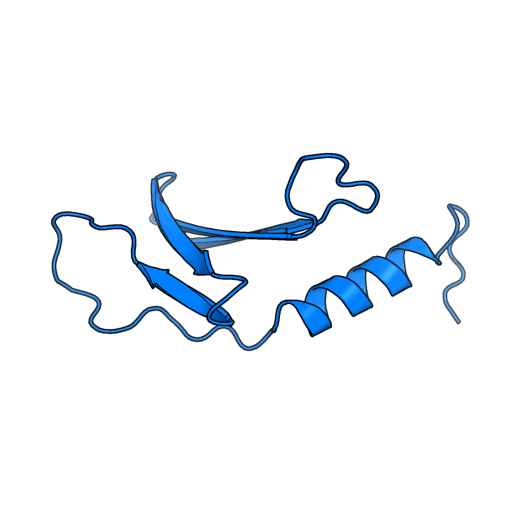 whole molecule?
A: Radius of gyration (Rg) is the root-mean-square distance of Cα atoms from their centroid — a single number for overall size and compactness. A globular domain of N residues has Rg ≈ 2.2·N^0.38 Å; an extended or disordered chain has a much larger Rg. The Cα contact count is the number of residue pairs whose Cα atoms are within 8 Å and are more than four positions apart in sequence — a standard proxy for tertiary packing density. The bounding box is the smallest axis-aligned box enclosing all Cα atoms.

Q: Where is each backbone atom in 3D?
A: Structure coordinates are given as an mmCIF _atom_site loop: one row per atom with element, residue name, chain id, sequence number, and x/y/z position in Å. Only the four main-chain atoms per residue are included here; side chains are omitted to keep the record compact.

Q: What is the amino-acid chain?
A: Primary structure: the covalent order of the twenty standard amino acids along the backbone. Two proteins with the same sequence will (almost always) fold to the same structure; two with 30% identity often share a fold but not the details.

Q: What if only a Cα trace is available?
A: Three-state secondary structure (P-SEA) collapses the eight DSSP classes into helix (a), strand (b), and coil (c). P-SEA assigns these from Cα geometry alone — distances and angles — without requiring backbone oxygens, so it works on any Cα trace.

Q: What family and function is it annotated with?
A: Database cross-references. InterPro integrates a dozen domain/family signature databases into unified entries with residue-range hits. GO terms attach function/process/location labels with evidence codes. CATH codes position the fold in a four-level structural taxonomy. Organism is the NCBI-taxonomy species name.

Q: How confident is the AlphaFold model at each residue?
A: pLDDT is the predicted lDDT-Cα score: AlphaFold's confidence that the local environment of each residue (all inter-atomic distances within 15 Å) is correctly placed. It is a per-residue number between 0 and 100, with higher meaning more reliable.

Q: How mobile is each atom in the crystal?
A: B-factor (Debye–Waller factor) reflec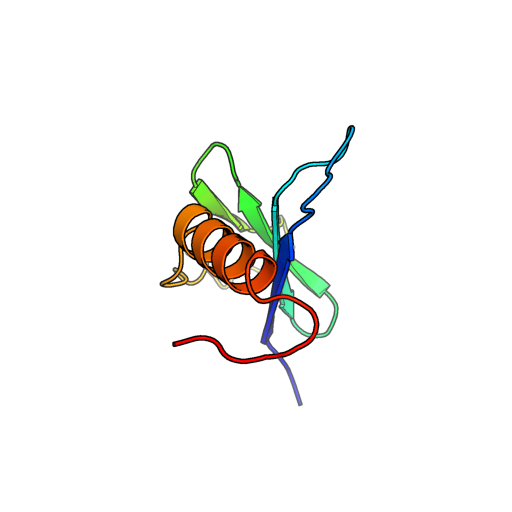ts atomic displacement in the crystal lattice. It is an experimental observable (units Å²), not a prediction; low values mean the atom is pinned down, high values mean it moves or is heterogeneous across the crystal.

Q: Which residues are buried vs exposed?
A: SASA measures how much of the protein is reachable by solvent. It is computed by rolling a water-sized probe over the atomic surface and summing the exposed area (Å²). Per-residue SASA distinguishes core (buried, low SASA) from surface (exposed, high SASA) residues; total SASA is a whole-molecule size measure.

Q: What do the diagnostic plots show?
A: Plot images: a contact map (which residues are close in 3D, as an N×N binary image), a Ramachandran scatter (backbone torsion angles, revealing secondary-structure composition at a glance), and — for AlphaFold structures — a PAE heatmap (pairwise prediction confidence).

Q: What known structures does this most resemble?
A: The Foldseek neighbor list gives the closest experimentally determined structures in the PDB, ranked by structural alignment. TM-score near 1 means near-identical fold; near 0.3 means only rough topology match. This is how one finds what a novel AlphaFold prediction most resembles in the solved-structure universe.

Q: Are the domains correctly placed relative to each other?
A: Predicted aligned error is AlphaFold's pairwise confidence. Unlike pLDDT (per-residue), PAE is per-residue-pair and captures whether two parts of the structure are correctly placed relative to each other. Units are ångströms of expected positional error.

Q: What do the rendered images show?
A: Structure images are PyMOL renders from six orthogonal camera directions. Cartoon representation draws helices as coils and strands as arrows; sticks shows the backbone as bonds; surface shows the solvent-excluded envelope. Rainbow coloring maps sequence position to hue (blue→red, N→C); chain coloring assigns a distinct color per polypeptide.

Q: What are the backbone torsion angles?
A: φ (phi) and ψ (psi) are the two rotatable backbone dihedrals per residue: φ is the C(i-1)–N–Cα–C torsion, ψ is the N–Cα–C–N(i+1) torsion, both in degrees on (−180°, 180°]. α-helical residues cluster near (−60°, −45°); β-strand residues near (−120°, +130°). A Ramachandran plot is simply a scatter of (φ, ψ) for every residue.